Protein AF-A0A6C0LJJ6-F1 (afdb_monomer)

Radius of gyration: 17.55 Å; Cα contacts (8 Å, |Δi|>4): 63; chains: 1; bounding box: 41×24×50 Å

InterPro domains:
  IPR010902 NUMOD4 [PF07463] (21-62)

Structure (mmCIF, N/CA/C/O backbone):
data_AF-A0A6C0LJJ6-F1
#
_entry.id   AF-A0A6C0LJJ6-F1
#
loop_
_atom_site.group_PDB
_atom_site.id
_atom_site.type_symbol
_atom_site.label_atom_id
_atom_site.label_alt_id
_atom_site.label_comp_id
_atom_site.label_asym_id
_atom_site.label_entity_id
_atom_site.label_seq_id
_atom_site.pdbx_PDB_ins_code
_atom_site.Cartn_x
_atom_site.Cartn_y
_atom_site.Cartn_z
_atom_site.occupancy
_atom_site.B_iso_or_equiv
_atom_site.auth_seq_id
_atom_site.auth_comp_id
_atom_site.auth_asym_id
_atom_site.auth_atom_id
_atom_site.pdbx_PDB_model_num
ATOM 1 N N . MET A 1 1 ? -24.758 5.359 35.689 1.00 40.78 1 MET A N 1
ATOM 2 C CA . MET A 1 1 ? -25.326 4.135 35.097 1.00 40.78 1 MET A CA 1
ATOM 3 C C . MET A 1 1 ? -24.183 3.397 34.438 1.00 40.78 1 MET A C 1
ATOM 5 O O . MET A 1 1 ? -23.853 3.668 33.292 1.00 40.78 1 MET A O 1
ATOM 9 N N . THR A 1 2 ? -23.482 2.591 35.223 1.00 53.06 2 THR A N 1
ATOM 10 C CA . THR A 1 2 ? -22.631 1.540 34.673 1.00 53.06 2 THR A CA 1
ATOM 11 C C . THR A 1 2 ? -23.546 0.405 34.244 1.00 53.06 2 THR A C 1
ATOM 13 O O . THR A 1 2 ? -24.594 0.228 34.858 1.00 53.06 2 THR A O 1
ATOM 16 N N . ASP A 1 3 ? -23.191 -0.267 33.152 1.00 44.09 3 ASP A N 1
ATOM 17 C CA . ASP A 1 3 ? -23.139 -1.731 33.039 1.00 44.09 3 ASP A CA 1
ATOM 18 C C . ASP A 1 3 ? -23.251 -2.119 31.564 1.00 44.09 3 ASP A C 1
ATOM 20 O O . ASP A 1 3 ? -24.296 -1.971 30.944 1.00 44.09 3 ASP A O 1
ATOM 24 N N . ASN A 1 4 ? -22.139 -2.601 31.007 1.00 55.53 4 ASN A N 1
ATOM 25 C CA . ASN A 1 4 ? -22.110 -3.558 29.903 1.00 55.53 4 ASN A CA 1
ATOM 26 C C . ASN A 1 4 ? -20.769 -4.291 29.986 1.00 55.53 4 ASN A C 1
ATOM 28 O O . ASN A 1 4 ? -19.770 -3.924 29.365 1.00 55.53 4 ASN A O 1
ATOM 32 N N . ILE A 1 5 ? -20.756 -5.312 30.840 1.00 54.94 5 ILE A N 1
ATOM 33 C CA . ILE A 1 5 ? -19.716 -6.334 30.899 1.00 54.94 5 ILE A CA 1
ATOM 34 C C . ILE A 1 5 ? -19.830 -7.118 29.588 1.00 54.94 5 ILE A C 1
ATOM 36 O O . ILE A 1 5 ? -20.692 -7.980 29.445 1.00 54.94 5 I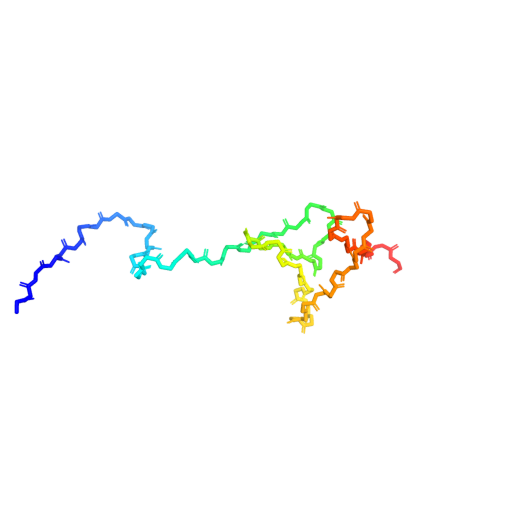LE A O 1
ATOM 40 N N . CYS A 1 6 ? -19.006 -6.771 28.599 1.00 48.81 6 CYS A N 1
ATOM 41 C CA . CYS A 1 6 ? -18.909 -7.546 27.370 1.00 48.81 6 CYS A CA 1
ATOM 42 C C . CYS A 1 6 ? -18.133 -8.829 27.681 1.00 48.81 6 CYS A C 1
ATOM 44 O O . CYS A 1 6 ? -16.955 -8.793 28.046 1.00 48.81 6 CYS A O 1
ATOM 46 N N . THR A 1 7 ? -18.840 -9.948 27.600 1.00 47.09 7 THR A N 1
ATOM 47 C CA . THR A 1 7 ? -18.358 -11.299 27.856 1.00 47.09 7 THR A CA 1
ATOM 48 C C . THR A 1 7 ? -17.256 -11.711 26.883 1.00 47.09 7 THR A C 1
ATOM 50 O O . THR A 1 7 ? -17.150 -11.239 25.753 1.00 47.09 7 THR A O 1
ATOM 53 N N . ILE A 1 8 ? -16.400 -12.576 27.409 1.00 55.84 8 ILE A N 1
ATOM 54 C CA . ILE A 1 8 ? -15.091 -12.982 26.918 1.00 55.84 8 ILE A CA 1
ATOM 55 C C . ILE A 1 8 ? -15.247 -13.812 25.634 1.00 55.84 8 ILE A C 1
ATOM 57 O O . ILE A 1 8 ? -15.674 -14.959 25.697 1.00 55.84 8 ILE A O 1
ATOM 61 N N . ASP A 1 9 ? -14.861 -13.246 24.491 1.00 56.34 9 ASP A N 1
ATOM 62 C CA . ASP A 1 9 ? -14.448 -13.998 23.302 1.00 56.34 9 ASP A CA 1
ATOM 63 C C . ASP A 1 9 ? -13.072 -13.455 22.872 1.00 56.34 9 ASP A C 1
ATOM 65 O O . ASP A 1 9 ? -12.845 -12.242 22.783 1.00 56.34 9 ASP A O 1
ATOM 69 N N . GLU A 1 10 ? -12.091 -14.340 22.720 1.00 58.38 10 GLU A N 1
ATOM 70 C CA . GLU A 1 10 ? -10.653 -14.044 22.806 1.00 58.38 10 GLU A CA 1
ATOM 71 C C . GLU A 1 10 ? -10.050 -13.348 21.567 1.00 58.38 10 GLU A C 1
ATOM 73 O O . GLU A 1 10 ? -8.852 -13.455 21.296 1.00 58.38 10 GLU A O 1
ATOM 78 N N . ARG A 1 11 ? -10.825 -12.556 20.816 1.00 54.12 11 ARG A N 1
ATOM 79 C CA . ARG A 1 11 ? -10.306 -11.724 19.707 1.00 54.12 11 ARG A CA 1
ATOM 80 C C . ARG A 1 11 ? -10.747 -10.261 19.756 1.00 54.12 11 ARG A C 1
ATOM 82 O O . ARG A 1 11 ? -11.112 -9.683 18.740 1.00 54.12 11 ARG A O 1
ATOM 89 N N . LYS A 1 12 ? -10.643 -9.664 20.95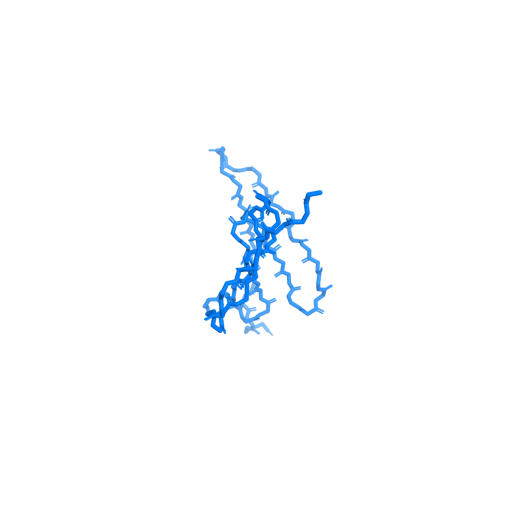1 1.00 54.22 12 LYS A N 1
ATOM 90 C CA . LYS A 1 12 ? -10.369 -8.234 21.229 1.00 54.22 12 LYS A CA 1
ATOM 91 C C . LYS A 1 12 ? -10.579 -7.275 20.039 1.00 54.22 12 LYS A C 1
ATOM 93 O O . LYS A 1 12 ? -9.671 -7.109 19.228 1.00 54.22 12 LYS A O 1
ATOM 98 N N . LYS A 1 13 ? -11.660 -6.488 20.059 1.00 49.91 13 LYS A N 1
ATOM 99 C CA . LYS A 1 13 ? -11.692 -5.152 20.699 1.00 49.91 13 LYS A CA 1
ATOM 100 C C . LYS A 1 13 ? -13.052 -4.490 20.423 1.00 49.91 13 LYS A C 1
ATOM 102 O O . LYS A 1 13 ? -13.357 -4.173 19.282 1.00 49.91 13 LYS A O 1
ATOM 107 N N . CYS A 1 14 ? -13.841 -4.238 21.468 1.00 48.84 14 CYS A N 1
ATOM 108 C CA . CYS A 1 14 ? -14.879 -3.209 21.398 1.00 48.84 14 CYS A CA 1
ATOM 109 C C . CYS A 1 14 ? -14.150 -1.861 21.424 1.00 48.84 14 CYS A C 1
ATOM 111 O O . CYS A 1 14 ? -13.678 -1.429 22.475 1.00 48.84 14 CYS A O 1
ATOM 113 N N . VAL A 1 15 ? -13.950 -1.257 20.259 1.00 55.12 15 VAL A N 1
ATOM 114 C CA . VAL A 1 15 ? -13.749 0.192 20.154 1.00 55.12 15 VAL A CA 1
ATOM 115 C C . VAL A 1 15 ? -15.139 0.768 19.892 1.00 55.12 15 VAL A C 1
ATOM 117 O O . VAL A 1 15 ? -16.022 0.029 19.452 1.00 55.12 15 VAL A O 1
ATOM 120 N N . ASP A 1 16 ? -15.381 2.031 20.236 1.00 55.09 16 ASP A N 1
ATOM 121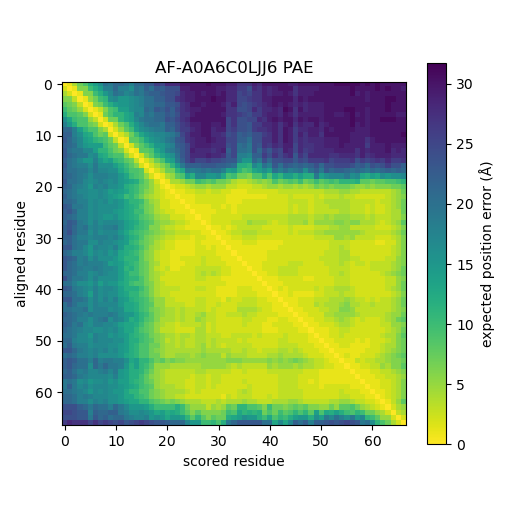 C CA . ASP A 1 16 ? -16.609 2.728 19.849 1.00 55.09 16 ASP A CA 1
ATOM 122 C C . ASP A 1 16 ? -16.916 2.513 18.348 1.00 55.09 16 ASP A C 1
ATOM 124 O O . ASP A 1 16 ? -16.061 2.030 17.615 1.00 55.09 16 ASP A O 1
ATOM 128 N N . GLY A 1 17 ? -18.110 2.851 17.859 1.00 54.38 17 GLY A N 1
ATOM 129 C CA . GLY A 1 17 ? -18.541 2.630 16.465 1.00 54.38 17 GLY A CA 1
ATOM 130 C C . GLY A 1 17 ? -17.655 3.198 15.330 1.00 54.38 17 GLY A C 1
ATOM 131 O O . GLY A 1 17 ? -18.101 3.255 14.187 1.00 54.38 17 GLY A O 1
ATOM 132 N N . THR A 1 18 ? -16.424 3.616 15.600 1.00 62.03 18 THR A N 1
ATOM 133 C CA . THR A 1 18 ? -15.332 3.821 14.657 1.00 62.03 18 THR A CA 1
ATOM 134 C C . THR A 1 18 ? -14.796 2.496 14.098 1.00 62.03 18 THR A C 1
ATOM 136 O O . THR A 1 18 ? -14.192 1.660 14.769 1.00 62.03 18 THR A O 1
ATOM 139 N N . GLN A 1 19 ? -14.996 2.307 12.795 1.00 69.94 19 GLN A N 1
ATOM 140 C CA . GLN A 1 19 ? -14.388 1.225 12.025 1.00 69.94 19 GLN A CA 1
ATOM 141 C C . GLN A 1 19 ? -12.856 1.293 12.176 1.00 69.94 19 GLN A C 1
ATOM 143 O O . GLN A 1 19 ? -12.227 2.254 11.737 1.00 69.94 19 GLN A O 1
ATOM 148 N N . SER A 1 20 ? -12.239 0.294 12.810 1.00 80.31 20 SER A N 1
ATOM 149 C CA . SER A 1 20 ? -10.781 0.253 12.961 1.00 80.31 20 SER A CA 1
ATOM 150 C C . SER A 1 20 ? -10.113 -0.026 11.614 1.00 80.31 20 SER A C 1
ATOM 152 O O . SER A 1 20 ? -10.450 -1.012 10.955 1.00 80.31 20 SER A O 1
ATOM 154 N N . GLU A 1 21 ? -9.141 0.797 11.223 1.00 87.75 21 GLU A N 1
ATOM 155 C CA . GLU A 1 21 ? -8.359 0.584 10.005 1.00 87.75 21 GLU A CA 1
ATOM 156 C C . GLU A 1 21 ? -7.477 -0.671 10.146 1.00 87.75 21 GLU A C 1
ATOM 158 O O . GLU A 1 21 ? -6.571 -0.726 10.983 1.00 87.75 21 GLU A O 1
ATOM 163 N N . LEU A 1 22 ? -7.742 -1.696 9.329 1.00 91.69 22 LEU A N 1
ATOM 164 C CA . LEU A 1 22 ? -6.956 -2.933 9.308 1.00 91.69 22 LEU A CA 1
ATOM 165 C C . LEU A 1 22 ? -5.939 -2.885 8.174 1.00 91.69 22 LEU A C 1
ATOM 167 O O . LEU A 1 22 ? -6.295 -2.542 7.051 1.00 91.69 22 LEU A O 1
ATOM 171 N N . TRP A 1 23 ? -4.706 -3.305 8.452 1.00 94.31 23 TRP A N 1
ATOM 172 C CA . TRP A 1 23 ? -3.601 -3.325 7.493 1.00 94.31 23 TRP A CA 1
ATOM 173 C C . TRP A 1 23 ? -3.237 -4.760 7.102 1.00 94.31 23 TRP A C 1
ATOM 175 O O . TRP A 1 23 ? -3.183 -5.652 7.952 1.00 94.31 23 TRP A O 1
ATOM 185 N N . LYS A 1 24 ? -2.998 -4.995 5.810 1.00 95.00 24 LYS A N 1
ATOM 186 C CA . LYS A 1 24 ? -2.583 -6.294 5.263 1.00 95.00 24 LYS A CA 1
ATOM 187 C C . LYS A 1 24 ? -1.403 -6.130 4.313 1.00 95.00 24 LYS A C 1
ATOM 189 O O . LYS A 1 24 ? -1.349 -5.186 3.532 1.00 95.00 24 LYS A O 1
ATOM 194 N N . GLY A 1 25 ? -0.481 -7.088 4.347 1.00 94.25 25 GLY A N 1
ATOM 195 C CA . GLY A 1 25 ? 0.618 -7.155 3.384 1.00 94.25 25 GLY A CA 1
ATOM 196 C C . GLY A 1 25 ? 0.129 -7.485 1.973 1.00 94.25 25 GLY A C 1
ATOM 197 O O . GLY A 1 25 ? -0.872 -8.185 1.797 1.00 94.25 25 GLY A O 1
ATOM 198 N N . ILE A 1 26 ? 0.857 -7.001 0.970 1.00 92.31 26 ILE A N 1
ATOM 199 C CA . ILE A 1 26 ? 0.563 -7.252 -0.443 1.00 92.31 26 ILE A CA 1
ATOM 200 C C . ILE A 1 26 ? 1.415 -8.432 -0.925 1.00 92.31 26 ILE A C 1
ATOM 202 O O . ILE A 1 26 ? 2.632 -8.462 -0.734 1.00 92.31 26 ILE A O 1
ATOM 206 N N . LYS A 1 27 ? 0.779 -9.431 -1.550 1.00 90.50 27 LYS A N 1
ATOM 207 C CA . LYS A 1 27 ? 1.481 -10.615 -2.070 1.00 90.50 27 LYS A CA 1
ATOM 208 C C . LYS A 1 27 ? 2.542 -10.185 -3.092 1.00 90.50 27 LYS A C 1
ATOM 210 O O . LYS A 1 27 ? 2.232 -9.410 -3.987 1.00 90.50 27 LYS A O 1
ATOM 215 N N . ASN A 1 28 ? 3.761 -10.714 -2.963 1.00 89.94 28 ASN A N 1
ATOM 216 C CA . ASN A 1 28 ? 4.944 -10.399 -3.786 1.00 89.94 28 ASN A CA 1
ATOM 217 C C . ASN A 1 28 ? 5.520 -8.975 -3.626 1.00 89.94 28 ASN A C 1
ATOM 219 O O . ASN A 1 28 ? 6.472 -8.632 -4.314 1.00 89.94 28 ASN A O 1
ATOM 223 N N . PHE A 1 29 ? 4.986 -8.161 -2.711 1.00 92.00 29 PHE A N 1
ATOM 224 C CA . PHE A 1 29 ? 5.466 -6.805 -2.433 1.00 92.00 29 PHE A CA 1
ATOM 225 C C . PHE A 1 29 ? 5.644 -6.639 -0.920 1.00 92.00 29 PHE A C 1
ATOM 227 O O . PHE A 1 29 ? 4.851 -5.968 -0.254 1.00 92.00 29 PHE A O 1
ATOM 234 N N . GLN A 1 30 ? 6.665 -7.288 -0.346 1.00 91.69 30 GLN A N 1
ATOM 235 C CA . GLN A 1 30 ? 6.784 -7.420 1.114 1.00 91.69 30 GLN A CA 1
ATOM 236 C C . GLN A 1 30 ? 7.032 -6.085 1.825 1.00 91.69 30 GLN A C 1
ATOM 238 O O . GLN A 1 30 ? 6.675 -5.934 2.996 1.00 91.69 30 GLN A O 1
ATOM 243 N N . LYS A 1 31 ? 7.594 -5.101 1.112 1.00 93.19 31 LYS A N 1
ATOM 244 C CA . LYS A 1 31 ? 7.823 -3.736 1.609 1.00 93.19 31 LYS A CA 1
ATOM 245 C C . LYS A 1 31 ? 6.546 -2.912 1.782 1.00 93.19 31 LYS A C 1
ATOM 247 O O . LYS A 1 31 ? 6.629 -1.824 2.349 1.00 93.19 31 LYS A O 1
ATOM 252 N N . TYR A 1 32 ? 5.387 -3.382 1.318 1.00 95.25 32 TYR A N 1
ATOM 253 C CA . TYR A 1 32 ? 4.161 -2.585 1.287 1.00 95.25 32 TYR A CA 1
ATOM 254 C C . TYR A 1 32 ? 2.998 -3.270 2.000 1.00 95.25 32 TYR A C 1
AT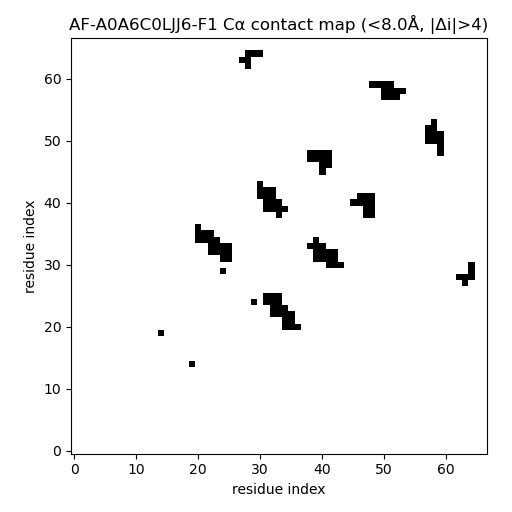OM 256 O O . TYR A 1 32 ? 2.871 -4.497 2.037 1.00 95.25 32 TYR A O 1
ATOM 264 N N . GLU A 1 33 ? 2.117 -2.445 2.552 1.00 95.50 33 GLU A N 1
ATOM 265 C CA . GLU A 1 33 ? 0.852 -2.875 3.130 1.00 95.50 33 GLU A CA 1
ATOM 266 C C . GLU A 1 33 ? -0.281 -1.922 2.749 1.00 95.50 33 GLU A C 1
ATOM 268 O O . GLU A 1 33 ? -0.061 -0.730 2.517 1.00 95.50 33 GLU A O 1
ATOM 273 N N . ILE A 1 34 ? -1.486 -2.481 2.660 1.00 95.50 34 ILE A N 1
ATOM 274 C CA . ILE A 1 34 ? -2.715 -1.785 2.286 1.00 95.50 34 ILE A CA 1
ATOM 275 C C . ILE A 1 34 ? -3.724 -1.844 3.426 1.00 95.50 34 ILE A C 1
ATOM 277 O O . ILE A 1 34 ? -3.838 -2.862 4.116 1.00 95.50 34 ILE A O 1
ATOM 281 N N . SER A 1 35 ? -4.453 -0.752 3.615 1.00 94.44 35 SER A N 1
ATOM 282 C CA . SER A 1 35 ? -5.479 -0.636 4.634 1.00 94.44 35 SER A CA 1
ATOM 283 C C . SER A 1 35 ? -6.890 -0.870 4.096 1.00 94.44 35 SER A C 1
ATOM 285 O O . SER A 1 35 ? -7.155 -0.737 2.900 1.00 94.44 35 SER A O 1
ATOM 287 N N . THR A 1 36 ? -7.837 -1.155 4.989 1.00 93.62 36 THR A N 1
ATOM 288 C CA . THR A 1 36 ? -9.272 -1.226 4.659 1.00 93.62 36 THR A CA 1
ATOM 289 C C . THR A 1 36 ? -9.855 0.092 4.154 1.00 93.62 36 THR A C 1
ATOM 291 O O . THR A 1 36 ? -10.932 0.081 3.568 1.00 93.62 36 THR A O 1
ATOM 294 N N . PHE A 1 37 ? -9.159 1.213 4.352 1.00 93.25 37 PHE A N 1
ATOM 295 C CA . PHE A 1 37 ? -9.551 2.528 3.834 1.00 93.25 37 PHE A CA 1
ATOM 296 C C . PHE A 1 37 ? -8.911 2.845 2.476 1.00 93.25 37 PHE A C 1
ATOM 298 O O . PHE A 1 37 ? -9.093 3.938 1.949 1.00 93.25 37 PHE A O 1
ATOM 305 N N . GLY A 1 38 ? -8.166 1.898 1.896 1.00 92.38 38 GLY A N 1
ATOM 306 C CA . GLY A 1 38 ? -7.486 2.084 0.615 1.00 92.38 38 GLY A CA 1
ATOM 307 C C . GLY A 1 38 ? -6.172 2.858 0.720 1.00 92.38 38 GLY A C 1
ATOM 308 O O . GLY A 1 38 ? -5.603 3.228 -0.306 1.00 92.38 38 GLY A O 1
ATOM 309 N N . ASN A 1 39 ? -5.658 3.083 1.935 1.00 93.94 39 ASN A N 1
ATOM 310 C CA . ASN A 1 39 ? -4.339 3.675 2.122 1.00 93.94 39 ASN A CA 1
ATOM 311 C C . ASN A 1 39 ? -3.262 2.631 1.843 1.00 93.94 39 ASN A C 1
ATOM 313 O O . ASN A 1 39 ? -3.358 1.490 2.292 1.00 93.94 39 ASN A O 1
ATOM 317 N N . LEU A 1 40 ? -2.204 3.035 1.147 1.00 95.19 40 LEU A N 1
ATOM 318 C CA . LEU A 1 40 ? -1.034 2.200 0.924 1.00 95.19 40 LEU A CA 1
ATOM 319 C C . LEU A 1 40 ? 0.179 2.861 1.566 1.00 95.19 40 LEU A C 1
ATOM 321 O O . LEU A 1 40 ? 0.403 4.061 1.394 1.00 95.19 40 LEU A O 1
ATOM 325 N N . LYS A 1 41 ? 0.971 2.085 2.306 1.00 94.75 41 LYS A N 1
ATOM 326 C CA . LYS A 1 41 ? 2.189 2.585 2.945 1.00 94.75 41 LYS A CA 1
ATOM 327 C C . LYS A 1 41 ? 3.351 1.622 2.777 1.00 94.75 41 LYS A C 1
ATOM 329 O O . LYS A 1 41 ? 3.174 0.415 2.607 1.00 94.75 41 LYS A O 1
ATOM 334 N N . ASN A 1 42 ? 4.551 2.180 2.832 1.00 93.69 42 ASN A N 1
ATOM 335 C CA . ASN A 1 42 ? 5.779 1.406 2.874 1.00 93.69 42 ASN A CA 1
ATOM 336 C C . ASN A 1 42 ? 6.095 1.035 4.333 1.00 93.69 42 ASN A C 1
ATOM 338 O O . ASN A 1 42 ? 6.210 1.911 5.191 1.00 93.69 42 ASN A O 1
ATOM 342 N N . LYS A 1 43 ? 6.253 -0.260 4.611 1.00 92.12 43 LYS A N 1
ATOM 343 C CA . LYS A 1 43 ? 6.496 -0.809 5.954 1.00 92.12 43 LYS A CA 1
ATOM 344 C C . LYS A 1 43 ? 7.835 -0.366 6.541 1.00 92.12 43 LYS A C 1
ATOM 346 O O . LYS A 1 43 ? 7.942 -0.202 7.752 1.00 92.12 43 LYS A O 1
ATOM 351 N N . ASN A 1 44 ? 8.841 -0.151 5.696 1.00 90.62 44 ASN A N 1
ATOM 352 C CA . ASN A 1 44 ? 10.192 0.193 6.138 1.00 90.62 44 ASN A CA 1
ATOM 353 C C . ASN A 1 44 ? 10.291 1.672 6.517 1.00 90.62 44 ASN A C 1
ATOM 355 O O . ASN A 1 44 ? 10.929 2.017 7.504 1.00 90.62 44 ASN A O 1
ATOM 359 N N . THR A 1 45 ? 9.657 2.550 5.736 1.00 91.88 45 THR A N 1
ATOM 360 C CA . THR A 1 45 ? 9.713 4.002 5.970 1.00 91.88 45 THR A CA 1
ATOM 361 C C . THR A 1 45 ? 8.535 4.530 6.783 1.00 91.88 45 THR A C 1
ATOM 363 O O . THR A 1 45 ? 8.570 5.685 7.198 1.00 91.88 45 THR A O 1
ATOM 366 N N . GLN A 1 46 ? 7.494 3.713 6.988 1.00 90.62 46 GLN A N 1
ATOM 367 C CA . GLN A 1 46 ? 6.218 4.095 7.607 1.00 90.62 46 GLN A CA 1
ATOM 368 C C . GLN A 1 46 ? 5.531 5.283 6.910 1.00 90.62 46 GLN A C 1
ATOM 370 O O . GLN A 1 46 ? 4.697 5.965 7.501 1.00 90.62 46 GLN A O 1
ATOM 375 N N . LYS A 1 47 ? 5.868 5.538 5.638 1.00 93.12 47 LYS A N 1
ATOM 376 C CA . LYS A 1 47 ? 5.283 6.624 4.846 1.00 93.12 47 LYS A CA 1
ATOM 377 C C . LYS A 1 47 ? 4.135 6.113 3.987 1.00 93.12 47 LYS A C 1
ATOM 379 O O . LYS A 1 47 ? 4.285 5.116 3.275 1.00 93.12 47 LYS A O 1
ATOM 384 N N . ASN A 1 48 ? 3.027 6.847 4.010 1.00 94.00 48 ASN A N 1
ATOM 385 C CA . ASN A 1 48 ? 1.918 6.646 3.087 1.00 94.00 48 ASN A CA 1
ATOM 386 C C . ASN A 1 48 ? 2.317 7.108 1.683 1.00 94.00 48 ASN A C 1
ATOM 388 O O . ASN A 1 48 ? 3.038 8.095 1.514 1.00 94.00 48 ASN A O 1
ATOM 392 N N . ILE A 1 49 ? 1.845 6.380 0.679 1.00 94.12 49 ILE A N 1
ATOM 393 C CA . ILE A 1 49 ? 2.065 6.698 -0.727 1.00 94.12 49 ILE A CA 1
ATOM 394 C C . ILE A 1 49 ? 0.862 7.482 -1.220 1.00 94.12 49 ILE A C 1
ATOM 396 O O . ILE A 1 49 ? -0.273 7.018 -1.132 1.00 94.12 49 ILE A O 1
ATOM 400 N N . ASN A 1 50 ? 1.124 8.673 -1.748 1.00 94.19 50 ASN A N 1
ATOM 401 C CA . ASN A 1 50 ? 0.075 9.521 -2.286 1.00 94.19 50 ASN A CA 1
ATOM 402 C C . ASN A 1 50 ? -0.438 8.932 -3.609 1.00 94.19 50 ASN A C 1
ATOM 404 O O . ASN A 1 50 ? 0.362 8.728 -4.529 1.00 94.19 50 ASN A O 1
ATOM 408 N N . PRO A 1 51 ? -1.746 8.657 -3.728 1.00 95.75 51 PRO A N 1
ATOM 409 C CA . PRO A 1 51 ? -2.324 8.189 -4.974 1.00 95.75 51 PRO A CA 1
ATOM 410 C C . PRO A 1 51 ? -2.409 9.314 -6.006 1.00 95.75 51 PRO A C 1
ATOM 412 O O . PRO A 1 51 ? -2.529 10.495 -5.683 1.00 95.75 51 PRO A O 1
ATOM 415 N N . SER A 1 52 ? -2.407 8.916 -7.271 1.00 95.56 52 SER A N 1
ATOM 416 C CA . SER A 1 52 ? -2.721 9.767 -8.418 1.00 95.56 52 SER A CA 1
ATOM 417 C C . SER A 1 52 ? -4.147 9.493 -8.895 1.00 95.56 52 SER A C 1
ATOM 419 O O . SER A 1 52 ? -4.616 8.360 -8.809 1.00 95.56 52 SER A O 1
ATOM 421 N N . ASN A 1 53 ? -4.852 10.507 -9.400 1.00 96.38 53 ASN A N 1
ATOM 422 C CA . ASN A 1 53 ? -6.146 10.298 -10.051 1.00 9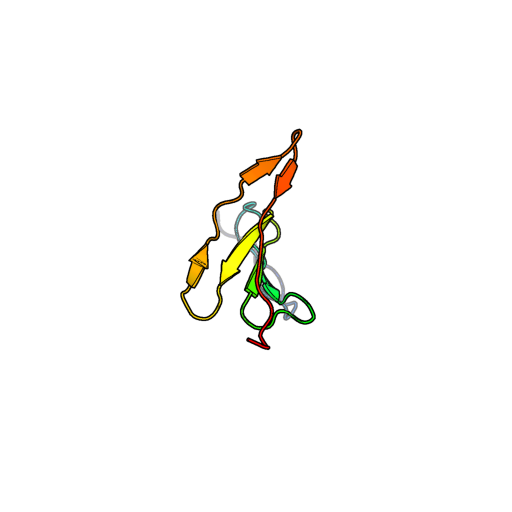6.38 53 ASN A CA 1
ATOM 423 C C . ASN A 1 53 ? -5.919 9.966 -11.529 1.00 96.38 53 ASN A C 1
ATOM 425 O O . ASN A 1 53 ? -5.296 10.743 -12.255 1.00 96.38 53 ASN A O 1
ATOM 429 N N . ARG A 1 54 ? -6.436 8.822 -11.979 1.00 96.12 54 ARG A N 1
ATOM 430 C CA . ARG A 1 54 ? -6.388 8.398 -13.376 1.00 96.12 54 ARG A CA 1
ATOM 431 C C . ARG A 1 54 ? -7.769 7.930 -13.812 1.00 96.12 54 ARG A C 1
ATOM 433 O O . ARG A 1 54 ? -8.188 6.822 -13.493 1.00 96.12 54 ARG A O 1
ATOM 440 N N . GLY A 1 55 ? -8.477 8.788 -14.546 1.00 94.00 55 GLY A N 1
ATOM 441 C CA . GLY A 1 55 ? -9.797 8.464 -15.094 1.00 94.00 55 GLY A CA 1
ATOM 442 C C . GLY A 1 55 ? -10.858 8.194 -14.024 1.00 94.00 55 GLY A C 1
ATOM 443 O O . GLY A 1 55 ? -11.689 7.316 -14.216 1.00 94.00 55 GLY A O 1
ATOM 444 N N . GLY A 1 56 ? -10.803 8.898 -12.888 1.00 96.38 56 GLY A N 1
ATOM 445 C CA . GLY A 1 56 ? -11.746 8.712 -11.779 1.00 96.38 56 GLY A CA 1
ATOM 446 C C . GLY A 1 56 ? -11.326 7.655 -10.756 1.00 96.38 56 GLY A C 1
ATOM 447 O O . GLY A 1 56 ? -11.995 7.506 -9.738 1.00 96.38 56 GLY A O 1
ATOM 448 N N . TYR A 1 57 ? -10.202 6.970 -10.974 1.00 96.00 57 TYR A N 1
ATOM 449 C CA . TYR A 1 57 ? -9.653 5.986 -10.042 1.00 96.00 57 TYR A CA 1
ATOM 450 C C . TYR A 1 57 ? -8.405 6.523 -9.344 1.0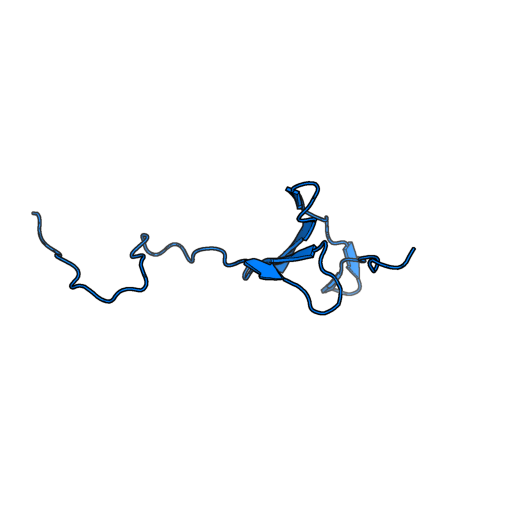0 96.00 57 TYR A C 1
ATOM 452 O O . TYR A 1 57 ? -7.551 7.148 -9.975 1.00 96.00 57 TYR A O 1
ATOM 460 N N . LEU A 1 58 ? -8.276 6.244 -8.045 1.00 95.88 58 LEU A N 1
ATOM 461 C CA . LEU A 1 58 ? -7.036 6.463 -7.304 1.00 95.88 58 LEU A CA 1
ATOM 462 C C . LEU A 1 58 ? -6.065 5.316 -7.591 1.00 95.88 58 LEU A C 1
ATOM 464 O O . LEU A 1 58 ? -6.389 4.150 -7.373 1.00 95.88 58 LEU A O 1
ATOM 468 N N . VAL A 1 59 ? -4.876 5.654 -8.087 1.00 95.12 59 VAL A N 1
ATOM 469 C CA . VAL A 1 59 ? -3.858 4.696 -8.527 1.00 95.12 59 VAL A CA 1
ATOM 470 C C . VAL A 1 59 ? -2.520 5.016 -7.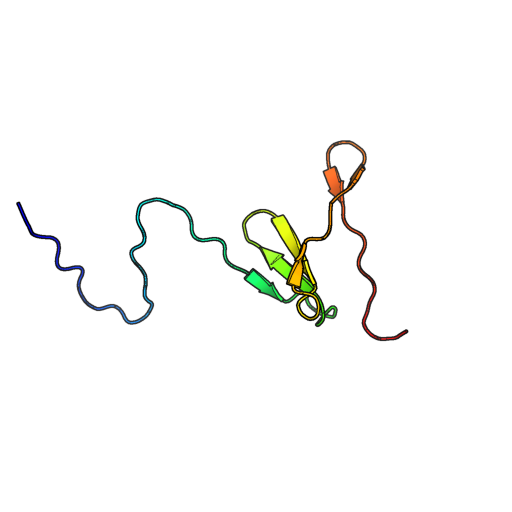874 1.00 95.12 59 VAL A C 1
ATOM 472 O O . VAL A 1 59 ? -2.081 6.168 -7.849 1.00 95.12 59 VAL A O 1
ATOM 475 N N . VAL A 1 60 ? -1.848 3.974 -7.391 1.00 94.06 60 VAL A N 1
ATOM 476 C CA . VAL A 1 60 ? -0.485 4.020 -6.851 1.00 94.06 60 VAL A CA 1
ATOM 477 C C . VAL A 1 60 ? 0.412 3.087 -7.653 1.00 94.06 60 VAL A C 1
ATOM 479 O O . VAL A 1 60 ? -0.019 2.018 -8.080 1.00 94.06 60 VAL A O 1
ATOM 482 N N . ASN A 1 61 ? 1.668 3.488 -7.835 1.00 91.94 61 ASN A N 1
ATOM 483 C CA . ASN A 1 61 ? 2.698 2.647 -8.434 1.00 91.94 61 ASN A CA 1
ATOM 484 C C . ASN A 1 61 ? 3.656 2.196 -7.332 1.00 91.94 61 ASN A C 1
ATOM 486 O O . ASN A 1 61 ? 4.167 3.028 -6.582 1.00 91.94 61 ASN A O 1
ATOM 490 N N . ILE A 1 62 ? 3.894 0.890 -7.242 1.00 92.00 62 ILE A N 1
ATOM 491 C CA . ILE A 1 62 ? 4.835 0.286 -6.296 1.00 92.00 62 ILE A CA 1
ATOM 492 C C . ILE A 1 62 ? 5.856 -0.552 -7.060 1.00 92.00 62 ILE A C 1
ATOM 494 O O . ILE A 1 62 ? 5.528 -1.187 -8.062 1.00 92.00 62 ILE A O 1
ATOM 498 N N . SER A 1 63 ? 7.099 -0.538 -6.595 1.00 89.44 63 SER A N 1
ATOM 499 C CA . SER A 1 63 ? 8.192 -1.341 -7.141 1.00 89.44 63 SER A CA 1
ATOM 500 C C . SER A 1 63 ? 8.375 -2.624 -6.335 1.00 89.44 63 SER A C 1
ATOM 502 O O . SER A 1 63 ? 8.237 -2.615 -5.112 1.00 89.44 6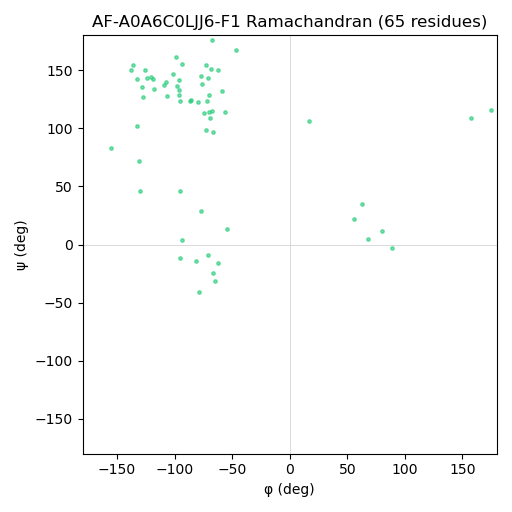3 SER A O 1
ATOM 504 N N . GLY A 1 64 ? 8.671 -3.725 -7.030 1.00 85.62 64 GLY A N 1
ATOM 505 C CA . GLY A 1 64 ? 9.002 -5.008 -6.409 1.00 85.62 64 GLY A CA 1
ATOM 506 C C . GLY A 1 64 ? 10.330 -4.970 -5.654 1.00 85.62 64 GLY A C 1
ATOM 507 O O . GLY A 1 64 ? 11.041 -3.963 -5.649 1.00 85.62 64 GLY A O 1
ATOM 508 N N . ASP A 1 65 ? 10.653 -6.083 -5.000 1.00 74.38 65 ASP A N 1
ATOM 509 C CA . ASP A 1 65 ? 11.846 -6.185 -4.162 1.00 74.38 65 ASP A CA 1
ATOM 510 C C . ASP A 1 65 ? 13.143 -6.470 -4.939 1.00 74.38 65 ASP A C 1
ATOM 512 O O . ASP A 1 65 ? 14.213 -6.220 -4.391 1.00 74.38 65 ASP A O 1
ATOM 516 N N . ASP A 1 66 ? 13.035 -6.876 -6.207 1.00 69.8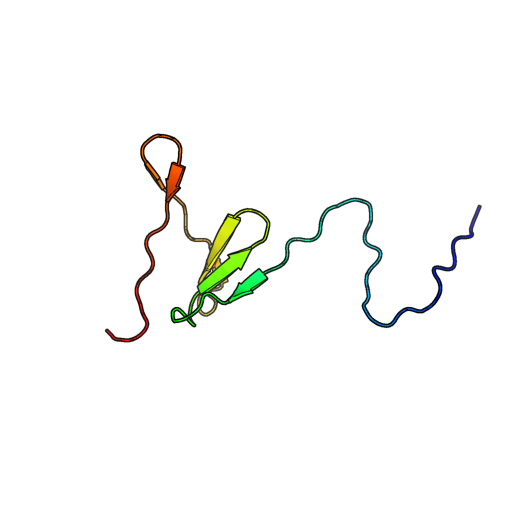1 66 ASP A N 1
ATOM 517 C CA . ASP A 1 66 ? 14.120 -7.413 -7.045 1.00 69.81 66 ASP A CA 1
ATOM 518 C C . ASP A 1 66 ? 14.818 -6.370 -7.952 1.00 69.81 66 ASP A C 1
ATOM 520 O O . ASP A 1 66 ? 15.020 -6.624 -9.140 1.00 69.81 66 ASP A O 1
ATOM 524 N N . PHE A 1 67 ? 15.172 -5.192 -7.427 1.00 55.34 67 PHE A N 1
ATOM 525 C CA . PHE A 1 67 ? 16.021 -4.221 -8.148 1.00 55.34 67 PHE A CA 1
ATOM 526 C C . PHE A 1 67 ? 17.477 -4.278 -7.691 1.00 55.34 67 PHE A C 1
ATOM 528 O O . PHE A 1 67 ? 17.698 -4.325 -6.458 1.00 55.34 67 PHE A O 1
#

Sequence (67 aa):
MTDNICTIDERKKCVDGTQSELWKGIKNFQKYEISTFGNLKNKNTQKNINPSNRGGYLVVNISGDDF

Mean predicted aligned error: 11.11 Å

Organism: NCBI:txid1070528

Secondary structure (DSSP, 8-state):
---------SS-----SS----EEEETTEEEEEEETTS-EEETTT-PBPPPEEETTEEE-----S--

Foldseek 3Di:
DDDDPPDDDPPDDPDPPDDDWDWDADPQARQWIATPVGWIAGPVVRDTFAFDDDPNDTDDDDDGPPD

Solvent-accessible surface area (backbone atoms only — not comparable to full-atom values): 4740 Å² total; per-residue (Å²): 137,88,86,81,86,79,77,95,62,102,74,81,74,94,65,68,99,67,83,77,82,48,76,42,75,42,90,87,28,84,57,31,32,39,32,77,82,73,51,38,31,33,68,87,75,72,43,72,60,82,63,42,82,57,95,90,38,81,45,75,88,82,79,65,83,90,120

pLDDT: mean 80.65, std 18.41, range [40.78, 96.38]